Protein AF-A0A0G1PB00-F1 (afdb_monomer_lite)

Secondary structure (DSSP, 8-state):
----------EEEE-TTT--EEEESS---SSS----HHHHHHHHS-TT-S--PEEEE-TTT--EEEESS---SSS----HHHHHHHT-

Foldseek 3Di:
DDDDPDPQQFDWDQQPPPRDTATDSDDDPVPDGDHHPVVCCVVPVCPVDVQPFDWDAAPPPRDIATDSDDDPVPDGDHHPVVVVVVVD

Sequence (88 aa):
MRDSNEERQMFDVKCAECGRDAKVPFQPSGDRPVYCNDCFKKQHGSRGGDRQMYDATCADCGGAAKVPFQPTGDRPVYCRDCFGKHRG

Radius of gyration: 21.56 Å; chains: 1; bounding box: 38×47×50 Å

pLDDT: mean 81.09, std 12.35, range [46.69, 93.38]

Structure (mmCIF, N/CA/C/O backbone):
data_AF-A0A0G1PB00-F1
#
_entry.id   AF-A0A0G1PB00-F1
#
loop_
_atom_site.group_PDB
_atom_site.id
_atom_site.type_symbol
_atom_site.label_atom_id
_atom_site.label_alt_id
_atom_site.label_comp_id
_atom_site.label_asym_id
_atom_site.label_entity_id
_atom_site.label_seq_id
_atom_site.pdbx_PDB_ins_code
_atom_site.Cartn_x
_atom_site.Cartn_y
_atom_site.Cartn_z
_atom_site.occupancy
_atom_site.B_iso_or_equiv
_atom_site.auth_seq_id
_atom_site.auth_comp_id
_atom_site.auth_asym_id
_atom_site.auth_atom_id
_atom_site.pdbx_PDB_model_num
ATOM 1 N N . MET A 1 1 ? -5.557 37.087 16.212 1.00 54.41 1 MET A N 1
ATOM 2 C CA . MET A 1 1 ? -5.668 35.852 17.015 1.00 54.41 1 MET A CA 1
ATOM 3 C C . MET A 1 1 ? -6.495 34.900 16.167 1.00 54.41 1 MET A C 1
ATOM 5 O O . MET A 1 1 ? -7.555 35.327 15.741 1.00 54.41 1 MET A O 1
ATOM 9 N N . ARG A 1 2 ? -5.947 33.752 15.743 1.00 55.22 2 ARG A N 1
ATOM 10 C CA . ARG A 1 2 ? -6.688 32.748 14.960 1.00 55.22 2 ARG A CA 1
ATOM 11 C C . ARG A 1 2 ? -6.984 31.590 15.890 1.00 55.22 2 ARG A C 1
ATOM 13 O O . ARG A 1 2 ? -6.066 30.994 16.449 1.00 55.22 2 ARG A O 1
ATOM 20 N N . ASP A 1 3 ? -8.270 31.417 16.089 1.00 46.69 3 ASP A N 1
ATOM 21 C CA . ASP A 1 3 ? -8.920 30.659 17.128 1.00 46.69 3 ASP A CA 1
ATOM 22 C C . ASP A 1 3 ? -8.539 29.178 17.101 1.00 46.69 3 ASP A C 1
ATOM 24 O O . ASP A 1 3 ? -8.519 28.525 16.061 1.00 46.69 3 ASP A O 1
ATOM 28 N N . SER A 1 4 ? -8.223 28.704 18.303 1.00 50.72 4 SER A N 1
ATOM 29 C CA . SER A 1 4 ? -8.674 27.427 18.838 1.00 50.72 4 SER A CA 1
ATOM 30 C C . SER A 1 4 ? -8.364 26.201 17.990 1.00 50.72 4 SER A C 1
ATOM 32 O O . SER A 1 4 ? -9.163 25.704 17.207 1.00 50.72 4 SER A O 1
ATOM 34 N N . ASN A 1 5 ? -7.175 25.673 18.270 1.00 63.06 5 ASN A N 1
ATOM 35 C CA . ASN A 1 5 ? -6.895 24.255 18.466 1.00 63.06 5 ASN A CA 1
ATOM 36 C C . ASN A 1 5 ? -8.095 23.521 19.111 1.00 63.06 5 ASN A C 1
ATOM 38 O O . ASN A 1 5 ? -8.079 23.265 20.311 1.00 63.06 5 ASN A O 1
ATOM 42 N N . GLU A 1 6 ? -9.153 23.244 18.341 1.00 60.75 6 GLU A N 1
ATOM 43 C CA . GLU A 1 6 ? -10.276 22.413 18.768 1.00 60.75 6 GLU A CA 1
ATOM 44 C C . GLU A 1 6 ? -9.703 21.052 19.140 1.00 60.75 6 GLU A C 1
ATOM 46 O O . GLU A 1 6 ? -9.143 20.322 18.315 1.00 60.75 6 GLU A O 1
ATOM 51 N N . GLU A 1 7 ? -9.760 20.790 20.437 1.00 64.06 7 GLU A N 1
ATOM 52 C CA . GLU A 1 7 ? -9.265 19.609 21.108 1.00 64.06 7 GLU A CA 1
ATOM 53 C C . GLU A 1 7 ? -9.855 18.395 20.406 1.00 64.06 7 GLU A C 1
ATOM 55 O O . GLU A 1 7 ? -11.021 18.067 20.610 1.00 64.06 7 GLU A O 1
ATOM 60 N N . ARG A 1 8 ? -9.080 17.776 19.505 1.00 67.31 8 ARG A N 1
ATOM 61 C CA . ARG A 1 8 ? -9.508 16.613 18.722 1.00 67.31 8 ARG A CA 1
ATOM 62 C C . ARG A 1 8 ? -10.145 15.616 19.680 1.00 67.31 8 ARG A C 1
ATOM 64 O O . ARG A 1 8 ? -9.424 14.957 20.429 1.00 67.31 8 ARG A O 1
ATOM 71 N N . GLN A 1 9 ? -11.475 15.540 19.673 1.00 73.88 9 GLN A N 1
ATOM 72 C CA . GLN A 1 9 ? -12.205 14.661 20.570 1.00 73.88 9 GLN A CA 1
ATOM 73 C C . GLN A 1 9 ? -11.812 13.236 20.195 1.00 73.88 9 GLN A C 1
ATOM 75 O O . GLN A 1 9 ? -12.120 12.736 19.112 1.00 73.88 9 GLN A O 1
ATOM 80 N N . MET A 1 10 ? -11.006 12.630 21.061 1.00 84.00 10 MET A N 1
ATOM 81 C CA . MET A 1 10 ? -10.570 11.254 20.922 1.00 84.00 10 MET A CA 1
ATOM 82 C C . MET A 1 10 ? -11.629 10.374 21.569 1.00 84.00 10 MET A C 1
ATOM 84 O O . MET A 1 10 ? -11.834 10.448 22.778 1.00 84.00 10 MET A O 1
ATOM 88 N N . PHE A 1 11 ? -12.280 9.540 20.770 1.00 86.12 11 PHE A N 1
ATOM 89 C CA . PHE A 1 11 ? -13.255 8.572 21.251 1.00 86.12 11 PHE A CA 1
ATOM 90 C C . PHE A 1 11 ? -12.541 7.286 21.652 1.00 86.12 11 PHE A C 1
ATOM 92 O O . PHE A 1 11 ? -11.702 6.778 20.901 1.00 86.12 11 PHE A O 1
ATOM 99 N N . ASP A 1 12 ? -12.878 6.769 22.830 1.00 88.50 12 ASP A N 1
ATOM 100 C CA . ASP A 1 12 ? -12.437 5.458 23.290 1.00 88.50 12 ASP A CA 1
ATOM 101 C C . ASP A 1 12 ? -13.299 4.367 22.645 1.00 88.50 12 ASP A C 1
ATOM 103 O O . ASP A 1 12 ? -14.529 4.390 22.716 1.00 88.50 12 ASP A O 1
ATOM 107 N N . VAL A 1 13 ? -12.646 3.415 21.981 1.00 89.75 13 VAL A N 1
ATOM 108 C CA . VAL A 1 13 ? -13.300 2.322 21.252 1.00 89.75 13 VAL A CA 1
ATOM 109 C C . VAL A 1 13 ? -12.581 1.014 21.539 1.00 89.75 13 VAL A C 1
ATOM 111 O O . VAL A 1 13 ? -11.372 0.999 21.771 1.00 89.7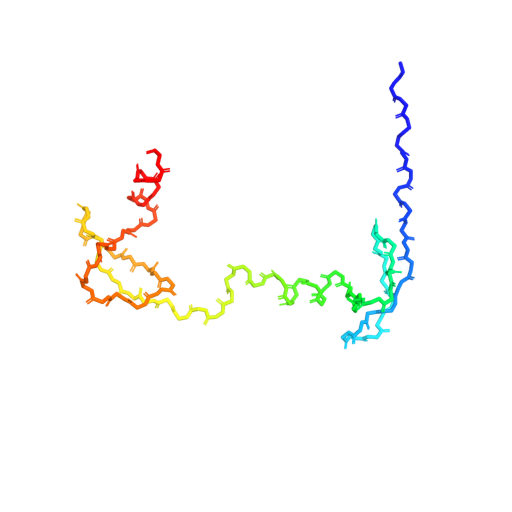5 13 VAL A O 1
ATOM 114 N N . LYS A 1 14 ? -13.294 -0.107 21.430 1.00 91.44 14 LYS A N 1
ATOM 115 C CA . LYS A 1 14 ? -12.667 -1.432 21.453 1.00 91.44 14 LYS A CA 1
ATOM 116 C C . LYS A 1 14 ? -12.297 -1.867 20.044 1.00 91.44 14 LYS A C 1
ATOM 118 O O . LYS A 1 14 ? -13.142 -1.874 19.151 1.00 91.44 14 LYS A O 1
ATOM 123 N N . CYS A 1 15 ? -11.036 -2.243 19.852 1.00 91.12 15 CYS A N 1
ATOM 124 C CA . CYS A 1 15 ? -10.567 -2.798 18.591 1.00 91.12 15 CYS A CA 1
ATOM 125 C C . CYS A 1 15 ? -11.289 -4.117 18.289 1.00 91.12 15 CYS A C 1
ATOM 127 O O . CYS A 1 15 ? -11.202 -5.059 19.074 1.00 91.12 15 CYS A O 1
ATOM 129 N N . ALA A 1 16 ? -11.932 -4.216 17.128 1.00 89.38 16 ALA A N 1
ATOM 130 C CA . ALA A 1 16 ? -12.642 -5.423 16.707 1.00 89.38 16 ALA A CA 1
ATOM 131 C C . ALA A 1 16 ? -11.710 -6.616 16.403 1.00 89.38 16 ALA A C 1
ATOM 133 O O . ALA A 1 16 ? -12.167 -7.752 16.399 1.00 89.38 16 ALA A O 1
ATOM 134 N N . GLU A 1 17 ? -10.417 -6.376 16.149 1.00 87.56 17 GLU A N 1
ATOM 135 C CA . GLU A 1 17 ? -9.441 -7.439 15.854 1.00 87.56 17 GLU A CA 1
ATOM 136 C C . GLU A 1 17 ? -8.749 -7.964 17.121 1.00 87.56 17 GLU A C 1
ATOM 138 O O . GLU A 1 17 ? -8.672 -9.168 17.333 1.00 87.56 17 GLU A O 1
ATOM 143 N N . CYS A 1 18 ? -8.237 -7.071 17.975 1.00 90.75 18 CYS A N 1
ATOM 144 C CA . CYS A 1 18 ? -7.429 -7.461 19.138 1.00 90.75 18 CYS A CA 1
ATOM 145 C C . CYS A 1 18 ? -8.088 -7.202 20.499 1.00 90.75 18 CYS A C 1
ATOM 147 O O . CYS A 1 18 ? -7.489 -7.520 21.522 1.00 90.75 18 CYS A O 1
ATOM 149 N N . GLY A 1 19 ? -9.272 -6.585 20.542 1.00 88.62 19 GLY A N 1
ATOM 150 C CA . GLY A 1 19 ? -10.016 -6.316 21.778 1.00 88.62 19 GLY A CA 1
ATOM 151 C C . GLY A 1 19 ? -9.456 -5.201 22.669 1.00 88.62 19 GLY A C 1
ATOM 152 O O . GLY A 1 19 ? -10.078 -4.872 23.674 1.00 88.62 19 GLY A O 1
ATOM 153 N N . ARG A 1 20 ? -8.308 -4.604 22.316 1.00 89.31 20 ARG A N 1
ATOM 154 C CA . ARG A 1 20 ? -7.691 -3.501 23.072 1.00 89.31 20 ARG A CA 1
ATOM 155 C C . ARG A 1 20 ? -8.469 -2.196 22.919 1.00 89.31 20 ARG A C 1
ATOM 157 O O . ARG A 1 20 ? -8.982 -1.910 21.834 1.00 89.31 20 ARG A O 1
ATOM 164 N N . ASP A 1 21 ? -8.463 -1.383 23.970 1.00 89.75 21 ASP A N 1
ATOM 165 C CA . ASP A 1 21 ? -8.973 -0.015 23.927 1.00 89.75 21 ASP A CA 1
ATOM 166 C C . ASP A 1 21 ? -8.063 0.874 23.065 1.00 89.75 21 ASP A C 1
ATOM 168 O O . ASP A 1 21 ? -6.831 0.813 23.140 1.00 89.75 21 ASP A O 1
ATOM 172 N N . ALA A 1 22 ? -8.670 1.683 22.202 1.00 88.19 22 ALA A N 1
ATOM 173 C CA . ALA A 1 22 ? -7.980 2.576 21.287 1.00 88.19 22 ALA A CA 1
ATOM 174 C C . ALA A 1 22 ? -8.675 3.936 21.225 1.00 88.19 22 ALA A C 1
ATOM 176 O O . ALA A 1 22 ? -9.900 4.020 21.223 1.00 88.19 22 ALA A O 1
ATOM 177 N N . LYS A 1 23 ? -7.868 4.994 21.118 1.00 88.62 23 LYS A N 1
ATOM 178 C CA . LYS A 1 23 ? -8.331 6.372 20.946 1.00 88.62 23 LYS A CA 1
ATOM 179 C C . LYS A 1 23 ? -8.337 6.737 19.470 1.00 88.62 23 LYS A 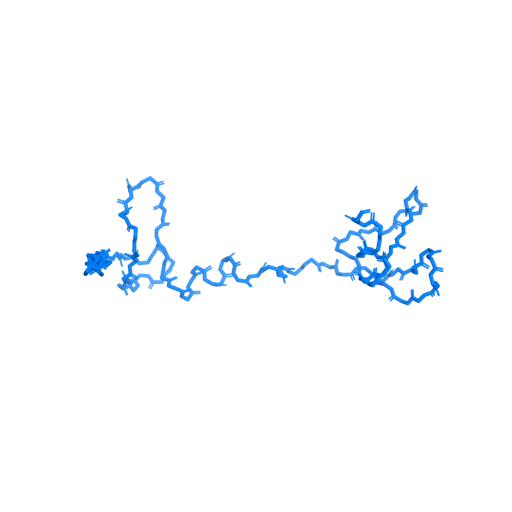C 1
ATOM 181 O O . LYS A 1 23 ? -7.284 6.721 18.828 1.00 88.62 23 LYS A O 1
ATOM 186 N N . VAL A 1 24 ? -9.507 7.059 18.928 1.00 86.50 24 VAL A N 1
ATOM 187 C CA . VAL A 1 24 ? -9.665 7.429 17.515 1.00 86.50 24 VAL A CA 1
ATOM 188 C C . VAL A 1 24 ? -10.278 8.826 17.373 1.00 86.50 24 VAL A C 1
ATOM 190 O O . VAL A 1 24 ? -11.113 9.210 18.186 1.00 86.50 24 VAL A O 1
ATOM 193 N N . PRO A 1 25 ? -9.893 9.607 16.346 1.00 83.00 25 PRO A N 1
ATOM 194 C CA . PRO A 1 25 ? -10.390 10.971 16.146 1.00 83.00 25 PRO A CA 1
ATOM 195 C C . PRO A 1 25 ? -11.754 11.020 15.431 1.00 83.00 25 PRO A C 1
ATOM 197 O O . PRO A 1 25 ? -12.125 12.058 14.893 1.00 83.00 25 PRO A O 1
ATOM 200 N N . PHE A 1 26 ? -12.462 9.892 15.336 1.00 84.25 26 PHE A N 1
ATOM 201 C CA . PHE A 1 26 ? -13.753 9.779 14.659 1.00 84.25 26 PHE A CA 1
ATOM 202 C C . PHE A 1 26 ? -14.765 9.082 15.562 1.00 84.25 26 PHE A C 1
ATOM 204 O O . PHE A 1 26 ? -14.415 8.176 16.315 1.00 84.25 26 PHE A O 1
ATOM 211 N N . GLN A 1 27 ? -16.030 9.477 15.462 1.00 83.19 27 GLN A N 1
ATOM 212 C CA . GLN A 1 27 ? -17.096 8.844 16.224 1.00 83.19 27 GLN A CA 1
ATOM 213 C C . GLN A 1 27 ? -17.415 7.455 15.633 1.00 83.19 27 GLN A C 1
ATOM 215 O O . GLN A 1 27 ? -17.644 7.350 14.424 1.00 83.19 27 GLN A O 1
ATOM 220 N N . PRO A 1 28 ? -17.430 6.377 16.438 1.00 79.94 28 PRO A N 1
ATOM 221 C CA . PRO A 1 28 ? -17.830 5.055 15.968 1.00 79.94 28 PRO A CA 1
ATOM 222 C C . PRO A 1 28 ? -19.331 5.038 15.638 1.00 79.94 28 PRO A C 1
ATOM 224 O O . PRO A 1 28 ? -20.159 5.269 16.513 1.00 79.94 28 PRO A O 1
ATOM 227 N N . SER A 1 29 ? -19.690 4.743 14.387 1.00 78.38 29 SER A N 1
ATOM 228 C CA . SER A 1 29 ? -21.095 4.712 13.933 1.00 78.38 29 SER A CA 1
ATOM 229 C C . SER A 1 29 ? -21.840 3.418 14.290 1.00 78.38 29 SER A C 1
ATOM 231 O O . SER A 1 29 ? -23.046 3.345 14.127 1.00 78.38 29 SER A O 1
ATOM 233 N N . GLY A 1 30 ? -21.145 2.381 14.773 1.00 78.50 30 GLY A N 1
ATOM 234 C CA . GLY A 1 30 ? -21.736 1.066 15.066 1.00 78.50 30 GLY A CA 1
ATOM 235 C C . GLY A 1 30 ? -21.931 0.174 13.833 1.00 78.50 30 GLY A C 1
ATOM 236 O O . GLY A 1 30 ? -21.871 -1.044 13.959 1.00 78.50 30 GLY A O 1
ATOM 237 N N . ASP A 1 31 ? -22.043 0.756 12.635 1.00 81.56 31 ASP A N 1
ATOM 238 C CA . ASP A 1 31 ? -22.174 0.006 11.374 1.00 81.56 31 ASP A CA 1
ATOM 239 C C . ASP A 1 31 ? -20.858 -0.622 10.888 1.00 81.56 31 ASP A C 1
ATOM 241 O O . ASP A 1 31 ? -20.855 -1.555 10.084 1.00 81.56 31 ASP A O 1
ATOM 245 N N . ARG A 1 32 ? -19.711 -0.083 11.326 1.00 82.06 32 ARG A N 1
ATOM 246 C CA . ARG A 1 32 ? -18.376 -0.513 10.885 1.00 82.06 32 ARG A CA 1
ATOM 247 C C . ARG A 1 32 ? -17.478 -0.856 12.073 1.00 82.06 32 ARG A C 1
ATOM 249 O O . ARG A 1 32 ? -17.437 -0.085 13.035 1.00 82.06 32 ARG A O 1
ATOM 256 N N . PRO A 1 33 ? -16.713 -1.962 11.995 1.00 85.94 33 PRO A N 1
ATOM 257 C CA . PRO A 1 33 ? -15.761 -2.329 13.032 1.00 85.94 33 PRO A CA 1
ATOM 258 C C . PRO A 1 33 ? -14.663 -1.272 13.136 1.00 85.94 33 PRO A C 1
ATOM 260 O O . PRO A 1 33 ? -14.124 -0.808 12.127 1.00 85.94 33 PRO A O 1
ATOM 263 N N . VAL A 1 34 ? -14.330 -0.896 14.369 1.00 88.81 34 VAL A N 1
ATOM 264 C CA . VAL A 1 34 ? -13.248 0.049 14.637 1.00 88.81 34 VAL A CA 1
ATOM 265 C C . VAL A 1 34 ? -11.988 -0.706 15.025 1.00 88.81 34 VAL A C 1
ATOM 267 O O . VAL A 1 34 ? -12.034 -1.685 15.767 1.00 88.81 34 VAL A O 1
ATOM 270 N N . TYR A 1 35 ? -10.850 -0.245 14.517 1.00 88.88 35 TYR A N 1
ATOM 271 C CA . TYR A 1 35 ? -9.554 -0.876 14.720 1.00 88.88 35 TYR A CA 1
ATOM 272 C C . TYR A 1 35 ? -8.593 0.089 15.410 1.00 88.88 35 TYR A C 1
ATOM 274 O O . TYR A 1 35 ? -8.613 1.295 15.155 1.00 88.88 35 TYR A O 1
ATOM 282 N N . CYS A 1 36 ? -7.717 -0.444 16.265 1.00 89.88 36 CYS A N 1
ATOM 283 C CA . CYS A 1 36 ? -6.614 0.334 16.819 1.00 89.88 36 CYS A CA 1
ATOM 284 C C . CYS A 1 36 ? -5.607 0.710 15.722 1.00 89.88 36 CYS A C 1
ATOM 286 O O . CYS A 1 36 ? -5.600 0.119 14.641 1.00 89.88 36 CYS A O 1
ATOM 288 N N . ASN A 1 37 ? -4.721 1.670 16.004 1.00 83.62 37 ASN A N 1
ATOM 289 C CA . ASN A 1 37 ? -3.730 2.139 15.032 1.00 83.62 37 ASN A CA 1
ATOM 290 C C . ASN A 1 37 ? -2.880 0.992 14.451 1.00 83.62 37 ASN A C 1
ATOM 292 O O . ASN A 1 37 ? -2.603 0.993 13.255 1.00 83.62 37 ASN A O 1
ATOM 296 N N . ASP A 1 38 ? -2.532 -0.004 15.273 1.00 84.75 38 ASP A N 1
ATOM 297 C CA . ASP A 1 38 ? -1.747 -1.169 14.853 1.00 84.75 38 ASP A CA 1
ATOM 298 C C . ASP A 1 38 ? -2.530 -2.086 13.908 1.00 84.75 38 ASP A C 1
ATOM 300 O O . ASP A 1 38 ? -2.048 -2.408 12.827 1.00 84.75 38 ASP A O 1
ATOM 304 N N . CYS A 1 39 ? -3.739 -2.503 14.295 1.00 87.31 39 CYS A N 1
ATOM 305 C CA . CYS A 1 39 ? -4.585 -3.401 13.500 1.00 87.31 39 CYS A CA 1
ATOM 306 C C . CYS A 1 39 ? -5.031 -2.722 12.203 1.00 87.31 39 CYS A C 1
ATOM 308 O O . CYS A 1 39 ? -4.940 -3.306 11.127 1.00 87.31 39 CYS A O 1
ATOM 310 N N . PHE A 1 40 ? -5.372 -1.432 12.270 1.00 84.69 40 PHE A N 1
ATOM 311 C CA . PHE A 1 40 ? -5.657 -0.632 11.084 1.00 84.69 40 PHE A CA 1
ATOM 312 C C . PHE A 1 40 ? -4.443 -0.555 10.151 1.00 84.69 40 PHE A C 1
ATOM 314 O O . PHE A 1 40 ? -4.588 -0.733 8.948 1.00 84.69 40 PHE A O 1
ATOM 321 N N . LYS A 1 41 ? -3.224 -0.356 10.674 1.00 80.44 41 LYS A N 1
ATOM 322 C CA . LYS A 1 41 ? -1.988 -0.412 9.873 1.00 80.44 41 LYS A CA 1
ATOM 323 C C . LYS A 1 41 ? -1.662 -1.817 9.367 1.00 80.44 41 LYS A C 1
ATOM 325 O O . LYS A 1 41 ? -1.039 -1.926 8.326 1.00 80.44 41 LYS A O 1
ATOM 330 N N . LYS A 1 42 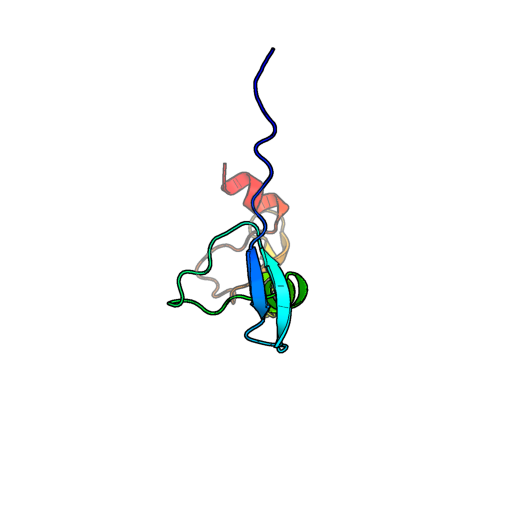? -2.059 -2.898 10.028 1.00 77.88 42 LYS A N 1
ATOM 331 C CA . LYS A 1 42 ? -1.886 -4.247 9.464 1.00 77.88 42 LYS A CA 1
ATOM 332 C C . LYS A 1 42 ? -2.863 -4.493 8.315 1.00 77.88 42 LYS A C 1
ATOM 334 O O . LYS A 1 42 ? -2.462 -4.983 7.268 1.00 77.88 42 LYS A O 1
ATOM 339 N N . GLN A 1 43 ? -4.115 -4.069 8.480 1.00 71.56 43 GL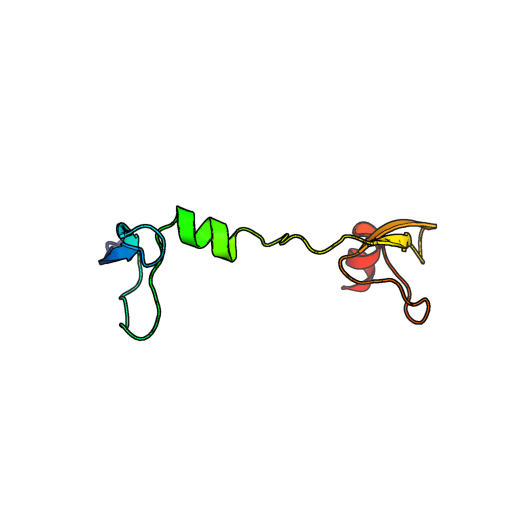N A N 1
ATOM 340 C CA . GLN A 1 43 ? -5.168 -4.237 7.479 1.00 71.56 43 GLN A 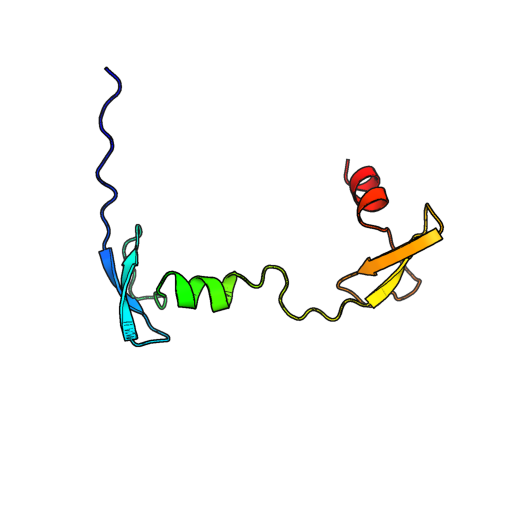CA 1
ATOM 341 C C . GLN A 1 43 ? -5.022 -3.280 6.281 1.00 71.56 43 GLN A C 1
ATOM 343 O O . GLN A 1 43 ? -5.291 -3.664 5.147 1.00 71.56 43 GLN A O 1
ATOM 348 N N . HIS A 1 44 ? -4.571 -2.040 6.511 1.00 67.25 44 HIS A N 1
ATOM 349 C CA . HIS A 1 44 ? -4.437 -0.990 5.488 1.00 67.25 44 HIS A CA 1
ATOM 350 C C . HIS A 1 44 ? -2.996 -0.541 5.199 1.00 67.25 44 HIS A C 1
ATOM 352 O O . HIS A 1 44 ? -2.757 0.138 4.198 1.00 67.25 44 HIS A O 1
ATOM 358 N N . GLY A 1 45 ? -2.025 -0.867 6.050 1.00 55.47 45 GLY A N 1
ATOM 359 C CA . GLY A 1 45 ? -0.613 -0.491 5.869 1.00 55.47 45 GLY A CA 1
ATOM 360 C C . GLY A 1 45 ? 0.126 -1.360 4.859 1.00 55.47 45 GLY A C 1
ATOM 361 O O . GLY A 1 45 ? 1.239 -1.025 4.466 1.00 55.47 45 GLY A O 1
ATOM 362 N N . SER A 1 46 ? -0.539 -2.365 4.304 1.00 55.09 46 SER A N 1
ATOM 363 C CA . SER A 1 46 ? -0.106 -3.036 3.087 1.00 55.09 46 SER A CA 1
ATOM 364 C C . SER A 1 46 ? -0.591 -2.275 1.845 1.00 55.09 46 SER A C 1
ATOM 366 O O . SER A 1 46 ? -1.284 -2.804 0.978 1.00 55.09 46 SER A O 1
ATOM 368 N N . ARG A 1 47 ? -0.167 -1.010 1.687 1.00 55.94 47 ARG A N 1
ATOM 369 C CA . ARG A 1 47 ? -0.155 -0.358 0.354 1.00 55.94 47 ARG A CA 1
ATOM 370 C C . ARG A 1 47 ? 0.800 -1.054 -0.629 1.00 55.94 47 ARG A C 1
ATOM 372 O O . ARG A 1 47 ? 0.820 -0.709 -1.805 1.00 55.94 47 ARG A O 1
ATOM 379 N N . GLY A 1 48 ? 1.533 -2.057 -0.159 1.00 55.88 48 GLY A N 1
ATOM 380 C CA . GLY A 1 48 ? 2.109 -3.130 -0.950 1.00 55.88 48 GLY A CA 1
ATOM 381 C C . GLY A 1 48 ? 1.706 -4.470 -0.354 1.00 55.88 48 GLY A C 1
ATOM 382 O O . GLY A 1 48 ? 2.583 -5.218 0.053 1.00 55.88 48 GLY A O 1
ATOM 383 N N . GLY A 1 49 ? 0.397 -4.756 -0.261 1.00 54.97 49 GLY A N 1
ATOM 384 C CA . GLY A 1 49 ? -0.076 -6.137 -0.104 1.00 54.97 49 GLY A CA 1
ATOM 385 C C . GLY A 1 49 ? 0.671 -7.016 -1.084 1.00 54.97 49 GLY A C 1
ATOM 386 O O . GLY A 1 49 ? 1.125 -6.486 -2.098 1.00 54.97 49 GLY A O 1
ATOM 387 N N . ASP A 1 50 ? 0.819 -8.288 -0.742 1.00 58.97 50 ASP A N 1
ATOM 388 C CA . ASP A 1 50 ? 1.598 -9.350 -1.388 1.00 58.97 50 ASP A CA 1
ATOM 389 C C . ASP A 1 50 ? 1.197 -9.598 -2.859 1.00 58.97 50 ASP A C 1
ATOM 391 O O . ASP A 1 50 ? 0.962 -10.716 -3.308 1.00 58.97 50 ASP A O 1
ATOM 395 N N . ARG A 1 51 ? 1.072 -8.526 -3.641 1.00 65.75 51 ARG A N 1
ATOM 396 C CA . ARG A 1 51 ? 0.886 -8.500 -5.072 1.00 65.75 51 ARG A CA 1
ATOM 397 C C . ARG A 1 51 ? 2.173 -9.092 -5.589 1.00 65.75 51 ARG A C 1
ATOM 399 O O . ARG A 1 51 ? 3.233 -8.476 -5.460 1.00 65.75 51 ARG A O 1
ATOM 406 N N . GLN A 1 52 ? 2.063 -10.298 -6.126 1.00 74.56 52 GLN A N 1
ATOM 407 C CA . GLN A 1 52 ? 3.130 -10.899 -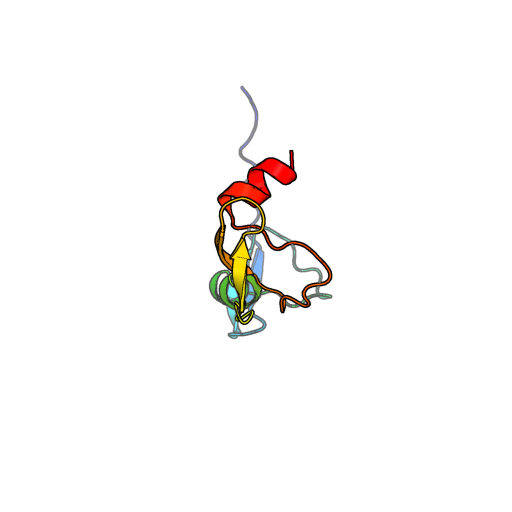6.900 1.00 74.56 52 GLN A CA 1
ATOM 408 C C . GLN A 1 52 ? 3.590 -9.856 -7.916 1.00 74.56 52 GLN A C 1
ATOM 410 O O . GLN A 1 52 ? 2.825 -9.381 -8.756 1.00 74.56 52 GLN A O 1
ATOM 415 N N . MET A 1 53 ? 4.823 -9.405 -7.715 1.00 86.12 53 MET A N 1
ATOM 416 C CA . MET A 1 53 ? 5.501 -8.496 -8.615 1.00 86.12 53 MET A CA 1
ATOM 417 C C . MET A 1 53 ? 6.017 -9.357 -9.752 1.00 86.12 53 MET A C 1
ATOM 419 O O . MET A 1 53 ? 6.822 -10.257 -9.522 1.00 86.12 53 MET A O 1
ATOM 423 N N . TYR A 1 54 ? 5.535 -9.093 -10.956 1.00 88.75 54 TYR A N 1
ATOM 424 C CA . TYR A 1 54 ? 6.011 -9.758 -12.155 1.00 88.75 54 TYR A CA 1
ATOM 425 C C . TYR A 1 54 ? 7.187 -8.967 -12.714 1.00 88.75 54 TYR A C 1
ATOM 427 O O . TYR A 1 54 ? 7.112 -7.738 -12.838 1.00 88.75 54 TYR A O 1
ATOM 435 N N . ASP A 1 55 ? 8.267 -9.673 -13.032 1.00 89.94 55 ASP A N 1
ATOM 436 C CA . ASP A 1 55 ? 9.385 -9.108 -13.772 1.00 89.94 55 ASP A CA 1
ATOM 437 C C . ASP A 1 55 ? 8.990 -8.954 -15.247 1.00 89.94 55 ASP A C 1
ATOM 439 O O . ASP A 1 55 ? 8.404 -9.845 -15.865 1.00 89.94 55 ASP A O 1
ATOM 443 N N . ALA A 1 56 ? 9.286 -7.786 -15.799 1.00 92.19 56 ALA A N 1
ATOM 444 C CA . ALA A 1 56 ? 8.994 -7.415 -17.172 1.00 92.19 56 ALA A CA 1
ATOM 445 C C . ALA A 1 56 ? 10.099 -6.500 -17.711 1.00 92.19 56 ALA A C 1
ATOM 447 O O . ALA A 1 56 ? 10.870 -5.907 -16.954 1.00 92.19 56 ALA A O 1
ATOM 448 N N . THR A 1 57 ? 10.154 -6.344 -19.028 1.00 93.06 57 THR A N 1
ATOM 449 C CA . THR A 1 57 ? 11.082 -5.423 -19.691 1.00 93.06 57 THR A CA 1
ATOM 450 C C . THR A 1 57 ? 10.379 -4.102 -19.989 1.00 93.06 57 THR A C 1
ATOM 452 O O . THR A 1 57 ? 9.267 -4.090 -20.514 1.00 93.06 57 THR A O 1
ATOM 455 N N . CYS A 1 58 ? 11.019 -2.981 -19.652 1.00 93.38 58 CYS A N 1
ATOM 456 C CA . CYS A 1 58 ? 10.508 -1.651 -19.969 1.00 93.38 58 CYS A CA 1
ATOM 457 C C . CYS A 1 58 ? 10.526 -1.404 -21.486 1.00 93.38 58 CYS A C 1
ATOM 459 O O . CYS A 1 58 ? 11.575 -1.540 -22.112 1.00 93.38 58 CYS A O 1
ATOM 461 N N . ALA A 1 59 ? 9.403 -0.970 -22.058 1.00 92.38 59 ALA A N 1
ATOM 462 C CA . ALA A 1 59 ? 9.269 -0.710 -23.490 1.00 92.38 59 ALA A CA 1
ATOM 463 C C . ALA A 1 59 ? 10.045 0.533 -23.978 1.00 92.38 59 ALA A C 1
ATOM 465 O O . ALA A 1 59 ? 10.394 0.591 -25.150 1.00 92.38 59 ALA A O 1
ATOM 466 N N . ASP A 1 60 ? 10.346 1.502 -23.103 1.00 91.88 60 ASP A N 1
ATOM 467 C CA . ASP A 1 60 ? 11.111 2.706 -23.483 1.00 91.88 60 ASP A CA 1
ATOM 468 C C . ASP A 1 60 ? 12.623 2.528 -23.351 1.00 91.88 60 ASP A C 1
ATOM 470 O O . ASP A 1 60 ? 13.384 2.916 -24.231 1.00 91.88 60 ASP A O 1
ATOM 474 N N . CYS A 1 61 ? 13.078 2.011 -22.207 1.00 93.19 61 CYS A N 1
ATOM 475 C CA . CYS A 1 61 ? 14.502 1.978 -21.869 1.00 93.19 61 CYS A CA 1
ATOM 476 C C . CYS A 1 61 ? 15.119 0.577 -21.917 1.00 93.19 61 CYS A C 1
ATOM 478 O O . CYS A 1 61 ? 16.327 0.451 -21.742 1.00 93.19 61 CYS A O 1
ATOM 480 N N . GLY A 1 62 ? 14.315 -0.478 -22.090 1.00 90.50 62 GLY A N 1
ATOM 481 C CA . GLY A 1 62 ? 14.784 -1.868 -22.081 1.00 90.50 62 GLY A CA 1
ATOM 482 C C . GLY A 1 62 ? 15.227 -2.396 -20.709 1.00 90.50 62 GLY A C 1
ATOM 483 O O . GLY A 1 62 ? 15.664 -3.538 -20.607 1.00 90.50 62 GLY A O 1
ATOM 484 N N . GLY A 1 63 ? 15.129 -1.593 -19.644 1.00 91.06 63 GLY A N 1
ATOM 485 C CA . GLY A 1 63 ? 15.517 -1.990 -18.288 1.00 91.06 63 GLY A CA 1
ATOM 486 C C . GLY A 1 63 ? 14.524 -2.942 -17.609 1.00 91.06 63 GLY A C 1
ATOM 487 O O . GLY A 1 63 ? 13.396 -3.127 -18.071 1.00 91.06 63 GLY A O 1
ATOM 488 N N . ALA A 1 64 ? 14.926 -3.508 -16.467 1.00 90.50 64 ALA A N 1
ATOM 489 C CA . ALA A 1 64 ? 14.060 -4.346 -15.639 1.00 90.50 64 ALA A CA 1
ATOM 490 C C . ALA A 1 64 ? 12.943 -3.514 -14.983 1.00 90.50 64 ALA A C 1
ATOM 492 O O . ALA A 1 64 ? 13.193 -2.492 -14.339 1.00 90.50 64 ALA A O 1
ATOM 493 N N . ALA A 1 65 ? 11.702 -3.965 -15.129 1.00 91.25 65 ALA A N 1
ATOM 494 C CA . ALA A 1 65 ? 10.516 -3.368 -14.537 1.00 91.25 65 ALA A CA 1
ATOM 495 C C . ALA A 1 65 ? 9.796 -4.404 -13.669 1.00 91.25 65 ALA A C 1
ATOM 497 O O . ALA A 1 65 ? 9.662 -5.561 -14.054 1.00 91.25 65 ALA A O 1
ATOM 498 N N . LYS A 1 66 ? 9.305 -3.972 -12.504 1.00 89.19 66 LYS A N 1
ATOM 499 C CA . LYS A 1 66 ? 8.458 -4.796 -11.638 1.00 89.19 66 LYS A CA 1
ATOM 500 C C . LYS A 1 66 ? 7.055 -4.227 -11.611 1.00 89.19 66 LYS A C 1
ATOM 502 O O . LYS A 1 66 ? 6.865 -3.081 -11.195 1.00 89.19 66 LYS A O 1
ATOM 507 N N . VAL A 1 67 ? 6.089 -5.020 -12.057 1.00 88.00 67 VAL A N 1
ATOM 508 C CA . VAL A 1 67 ? 4.691 -4.600 -12.172 1.00 88.00 67 VAL A CA 1
ATOM 509 C C . VAL A 1 67 ? 3.767 -5.486 -11.336 1.00 88.00 67 VAL A C 1
ATOM 511 O O . VAL A 1 67 ? 3.999 -6.686 -11.226 1.00 88.00 67 VAL A O 1
ATOM 514 N N . PRO A 1 68 ? 2.696 -4.925 -10.743 1.00 85.38 68 PRO A N 1
ATOM 515 C CA . PRO A 1 68 ? 1.752 -5.682 -9.917 1.00 85.38 68 PRO A CA 1
ATOM 516 C C . PRO A 1 68 ? 0.707 -6.460 -10.742 1.00 85.38 68 PRO A C 1
ATOM 518 O O . PRO A 1 68 ? -0.306 -6.885 -10.194 1.00 85.38 68 PRO A O 1
ATOM 521 N N . PHE A 1 69 ? 0.901 -6.575 -12.057 1.00 86.50 69 PHE A N 1
ATOM 522 C CA . PHE A 1 69 ? 0.030 -7.281 -12.996 1.00 86.50 69 PHE A CA 1
ATOM 523 C C . PHE A 1 69 ? 0.886 -8.151 -13.917 1.00 86.50 69 PHE A C 1
ATOM 525 O O . PHE A 1 69 ? 2.024 -7.794 -14.212 1.00 86.50 69 PHE A O 1
ATOM 532 N N . GLN A 1 70 ? 0.344 -9.272 -14.385 1.00 87.25 70 GLN A N 1
ATOM 533 C CA . GLN A 1 70 ? 1.063 -10.150 -15.300 1.00 87.25 70 GLN A CA 1
ATOM 534 C C . GLN A 1 70 ? 1.194 -9.478 -16.682 1.00 87.25 70 GLN A C 1
ATOM 536 O O . GLN A 1 70 ? 0.177 -9.065 -17.247 1.00 87.25 70 GLN A O 1
ATOM 541 N N . PRO A 1 71 ? 2.409 -9.336 -17.239 1.00 87.44 71 PRO A N 1
ATOM 542 C CA . PRO A 1 71 ? 2.596 -8.789 -18.579 1.00 87.44 71 PRO A CA 1
ATOM 543 C C . PRO A 1 71 ? 2.057 -9.771 -19.629 1.00 87.44 71 PRO A C 1
ATOM 545 O O . PRO A 1 71 ? 2.549 -10.890 -19.740 1.00 87.44 71 PRO A O 1
ATOM 548 N N . THR A 1 72 ? 1.043 -9.365 -20.398 1.00 85.38 72 THR A N 1
ATOM 549 C CA . THR A 1 72 ? 0.420 -10.212 -21.437 1.00 85.38 72 THR A CA 1
ATOM 550 C C . THR A 1 72 ? 1.007 -10.001 -22.835 1.00 85.38 72 THR A C 1
ATOM 552 O O . THR A 1 72 ? 0.722 -10.772 -23.740 1.00 85.38 72 THR A O 1
ATOM 555 N N . GLY A 1 73 ? 1.843 -8.974 -23.022 1.00 82.88 73 GLY A N 1
ATOM 556 C CA . GLY A 1 73 ? 2.403 -8.593 -24.324 1.00 82.88 73 GLY A CA 1
ATOM 557 C C . GLY A 1 73 ? 1.500 -7.672 -25.153 1.00 82.88 73 GLY A C 1
ATOM 558 O O . GLY A 1 73 ? 2.005 -6.963 -26.016 1.00 82.88 73 GLY A O 1
ATOM 559 N N . ASP A 1 74 ? 0.202 -7.590 -24.841 1.00 84.88 74 ASP A N 1
ATOM 560 C CA . ASP A 1 74 ? -0.746 -6.713 -25.551 1.00 84.88 74 ASP A CA 1
ATOM 561 C C . ASP A 1 74 ? -0.561 -5.223 -25.219 1.00 84.88 74 ASP A C 1
ATOM 563 O O . ASP A 1 74 ? -0.996 -4.346 -25.964 1.00 84.88 74 ASP A O 1
ATOM 567 N N . ARG A 1 75 ? 0.043 -4.917 -24.061 1.00 86.88 75 ARG A N 1
ATOM 568 C CA . ARG A 1 75 ? 0.258 -3.548 -23.568 1.00 86.88 75 ARG A CA 1
ATOM 569 C C . ARG A 1 75 ? 1.717 -3.340 -23.161 1.00 86.88 75 ARG A C 1
ATOM 571 O O . ARG A 1 75 ? 2.279 -4.212 -22.492 1.00 86.88 75 ARG A O 1
ATOM 578 N N . PRO A 1 76 ? 2.316 -2.182 -23.499 1.00 89.00 76 PRO A N 1
ATOM 579 C CA . PRO A 1 76 ? 3.691 -1.881 -23.132 1.00 89.00 76 PRO A CA 1
ATOM 580 C C . PRO A 1 76 ? 3.825 -1.741 -21.613 1.00 89.00 76 PRO A C 1
ATOM 582 O O . PRO A 1 76 ? 3.016 -1.085 -20.950 1.00 89.00 76 PRO A O 1
ATOM 585 N N . VAL A 1 77 ? 4.861 -2.371 -21.063 1.00 91.94 77 VAL A N 1
ATOM 586 C CA . VAL A 1 77 ? 5.223 -2.255 -19.650 1.00 91.94 77 VAL A CA 1
ATOM 587 C C . VAL A 1 77 ? 6.283 -1.178 -19.493 1.00 91.94 77 VAL A C 1
ATOM 589 O O . VAL A 1 77 ? 7.230 -1.113 -20.269 1.00 91.94 77 VAL A O 1
ATOM 592 N N . TYR A 1 78 ? 6.148 -0.351 -18.462 1.00 92.06 78 TYR A N 1
ATOM 593 C CA . TYR A 1 78 ? 7.081 0.731 -18.173 1.00 92.06 78 TYR A CA 1
ATOM 594 C C . TYR A 1 78 ? 7.678 0.566 -16.777 1.00 92.06 78 TYR A C 1
ATOM 596 O O . TYR A 1 78 ? 6.979 0.201 -15.828 1.00 92.06 78 TYR A O 1
ATOM 604 N N . CYS A 1 79 ? 8.974 0.858 -16.636 1.00 91.38 79 CYS A N 1
ATOM 605 C CA . CYS A 1 79 ? 9.597 0.982 -15.321 1.00 91.38 79 CYS A CA 1
ATOM 606 C C . CYS A 1 79 ? 9.043 2.209 -14.580 1.00 91.38 79 CYS A C 1
ATOM 608 O O . CYS A 1 79 ? 8.408 3.082 -15.174 1.00 91.38 79 CYS A O 1
ATOM 610 N N . ARG A 1 80 ? 9.301 2.296 -13.270 1.00 85.69 80 ARG A N 1
ATOM 611 C CA . ARG A 1 80 ? 8.789 3.384 -12.423 1.00 85.69 80 ARG A CA 1
ATOM 612 C C . ARG A 1 80 ? 9.171 4.774 -12.952 1.00 85.69 80 ARG A C 1
ATOM 614 O O . ARG A 1 80 ? 8.347 5.682 -12.884 1.00 85.69 80 ARG A O 1
ATOM 621 N N . ASP A 1 81 ? 10.371 4.908 -13.513 1.00 88.81 81 ASP A N 1
ATOM 622 C CA . ASP A 1 81 ? 10.892 6.177 -14.027 1.00 88.81 81 ASP A CA 1
ATOM 623 C C . ASP A 1 81 ? 10.251 6.578 -15.361 1.00 88.81 81 ASP A C 1
ATOM 625 O O . ASP A 1 81 ? 9.831 7.722 -15.528 1.00 88.81 81 ASP A O 1
ATOM 629 N N . CYS A 1 82 ? 10.122 5.643 -16.309 1.00 91.75 82 CYS A N 1
ATOM 630 C CA . CYS A 1 82 ? 9.468 5.906 -17.595 1.00 91.75 82 CYS A CA 1
ATOM 631 C C . CYS A 1 82 ? 7.963 6.118 -17.424 1.00 91.75 82 CYS A C 1
ATOM 633 O O . CYS A 1 82 ? 7.392 7.043 -17.991 1.00 91.75 82 CYS A O 1
ATOM 635 N N . PHE A 1 83 ? 7.319 5.324 -16.572 1.00 88.44 83 PHE A N 1
ATOM 636 C CA . PHE A 1 83 ? 5.889 5.435 -16.320 1.00 88.44 83 PHE A CA 1
ATOM 637 C C . PHE A 1 83 ? 5.485 6.793 -15.734 1.00 88.44 83 PHE A C 1
ATOM 639 O O . PHE A 1 83 ? 4.421 7.309 -16.065 1.00 88.44 83 PHE A O 1
ATOM 646 N N . GLY A 1 84 ? 6.336 7.392 -14.892 1.00 86.44 84 GLY A N 1
ATOM 647 C CA . GLY A 1 84 ? 6.127 8.750 -14.387 1.00 86.44 84 GLY A CA 1
ATOM 648 C C . GLY A 1 84 ? 6.124 9.809 -15.494 1.00 86.44 84 GLY A C 1
ATOM 649 O O . GLY A 1 84 ? 5.349 10.755 -15.409 1.00 86.44 84 GLY A O 1
ATOM 650 N N . LYS A 1 85 ? 6.926 9.618 -16.551 1.00 86.56 85 LYS A N 1
ATOM 651 C CA . LYS A 1 85 ? 6.977 10.515 -17.719 1.00 86.56 85 LYS A CA 1
ATOM 652 C C . LYS A 1 85 ? 5.743 10.389 -18.617 1.00 86.56 85 LYS A C 1
ATOM 654 O O . LYS A 1 85 ? 5.332 11.382 -19.194 1.00 86.56 85 LYS A O 1
ATOM 659 N N . HIS A 1 86 ? 5.146 9.198 -18.704 1.00 80.50 86 HIS A N 1
ATOM 660 C CA . HIS A 1 86 ? 3.923 8.942 -19.487 1.00 80.50 86 HIS A CA 1
ATOM 661 C C . HIS A 1 86 ? 2.618 9.301 -18.758 1.00 80.50 86 HIS A C 1
ATOM 663 O O . HIS A 1 86 ? 1.564 9.347 -19.382 1.00 80.50 86 HIS A O 1
ATOM 669 N N . ARG A 1 87 ? 2.654 9.508 -17.433 1.00 76.06 87 ARG A N 1
ATOM 670 C CA . ARG A 1 87 ? 1.484 9.915 -16.626 1.00 76.06 87 ARG A CA 1
ATOM 671 C C . ARG A 1 87 ? 1.272 11.437 -16.554 1.00 76.06 87 ARG A C 1
ATOM 673 O O . ARG A 1 87 ? 0.357 11.854 -15.843 1.00 76.06 87 ARG A O 1
ATOM 680 N N . GLY A 1 88 ? 2.131 12.225 -17.205 1.00 54.84 88 GLY A N 1
ATOM 681 C CA . GLY A 1 88 ? 2.090 13.691 -17.242 1.00 54.84 88 GLY A CA 1
ATOM 682 C C . GLY A 1 88 ? 1.447 14.224 -18.509 1.00 54.84 88 GLY A C 1
ATOM 683 O O . GLY A 1 88 ? 1.692 13.620 -19.574 1.00 54.84 88 GLY A O 1
#